Protein AF-G5LTB8-F1 (afdb_monomer_lite)

Structure (mmCIF, N/CA/C/O backbone):
data_AF-G5LTB8-F1
#
_entry.id   AF-G5LTB8-F1
#
loop_
_atom_site.group_PDB
_atom_site.id
_atom_site.type_symbol
_atom_site.label_atom_id
_atom_site.label_alt_id
_atom_site.label_comp_id
_atom_site.label_asym_id
_atom_site.label_entity_id
_atom_site.label_seq_id
_atom_site.pdbx_PDB_ins_code
_atom_site.Cartn_x
_atom_site.Cartn_y
_atom_site.Cartn_z
_atom_site.occupancy
_atom_site.B_iso_or_equiv
_atom_site.auth_seq_id
_atom_site.auth_comp_id
_atom_site.auth_asym_id
_atom_site.auth_atom_id
_atom_site.pdbx_PDB_model_num
ATOM 1 N N . ILE A 1 1 ? 6.442 -7.607 5.257 1.00 93.12 1 ILE A N 1
ATOM 2 C CA . ILE A 1 1 ? 5.985 -7.202 3.905 1.00 93.12 1 ILE A CA 1
ATOM 3 C C . ILE A 1 1 ? 4.654 -7.874 3.608 1.00 93.12 1 ILE A C 1
ATOM 5 O O . ILE A 1 1 ? 4.439 -8.972 4.107 1.00 93.12 1 ILE A O 1
ATOM 9 N N . ALA A 1 2 ? 3.768 -7.223 2.857 1.00 95.94 2 ALA A N 1
ATOM 10 C CA . ALA A 1 2 ? 2.468 -7.774 2.481 1.00 95.94 2 ALA A CA 1
ATOM 11 C C . ALA A 1 2 ? 1.965 -7.113 1.191 1.00 95.94 2 ALA A C 1
ATOM 13 O O . ALA A 1 2 ? 2.284 -5.954 0.934 1.00 95.94 2 ALA A O 1
ATOM 14 N N . LEU A 1 3 ? 1.169 -7.838 0.403 1.00 96.50 3 LEU A N 1
ATOM 15 C CA . LEU A 1 3 ? 0.358 -7.252 -0.665 1.00 96.50 3 LEU A CA 1
ATOM 16 C C . LEU A 1 3 ? -1.059 -7.033 -0.135 1.00 96.50 3 LEU A C 1
ATOM 18 O O . LEU A 1 3 ? -1.602 -7.903 0.544 1.00 96.50 3 LEU A O 1
ATOM 22 N N . ALA A 1 4 ? -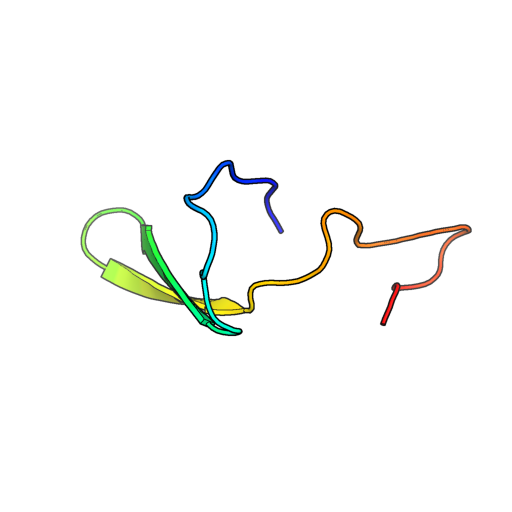1.652 -5.884 -0.448 1.00 96.38 4 ALA A N 1
ATOM 23 C CA . ALA A 1 4 ? -2.989 -5.517 -0.001 1.00 96.38 4 ALA A CA 1
ATOM 24 C C . ALA A 1 4 ? -3.779 -4.866 -1.140 1.00 96.38 4 ALA A C 1
ATOM 26 O O . ALA A 1 4 ? -3.220 -4.141 -1.962 1.00 96.38 4 ALA A O 1
ATOM 27 N N . ARG A 1 5 ? -5.091 -5.117 -1.177 1.00 97.12 5 ARG A N 1
ATOM 28 C CA . ARG A 1 5 ? -6.030 -4.394 -2.041 1.00 97.12 5 ARG A CA 1
ATOM 29 C C . ARG A 1 5 ? -6.622 -3.240 -1.243 1.00 97.12 5 ARG A C 1
ATOM 31 O O . ARG A 1 5 ? -7.129 -3.457 -0.148 1.00 97.12 5 ARG A O 1
ATOM 38 N N . VAL A 1 6 ? -6.573 -2.040 -1.806 1.00 96.19 6 VAL A N 1
ATOM 39 C CA . VAL A 1 6 ? -7.008 -0.799 -1.156 1.00 96.19 6 VAL A CA 1
ATOM 40 C C . VAL A 1 6 ? -7.710 0.111 -2.171 1.00 96.19 6 VAL A C 1
ATOM 42 O O . VAL A 1 6 ? -7.498 -0.063 -3.375 1.00 96.19 6 VAL A O 1
ATOM 45 N N . PRO A 1 7 ? -8.552 1.058 -1.724 1.00 96.94 7 PRO A N 1
ATOM 46 C CA . PRO A 1 7 ? -9.128 2.076 -2.598 1.00 96.94 7 PRO A CA 1
ATOM 47 C C . PRO A 1 7 ? -8.061 2.949 -3.270 1.00 96.94 7 PRO A C 1
ATOM 49 O O . PRO A 1 7 ? -6.939 3.090 -2.775 1.00 96.94 7 PRO A O 1
ATOM 52 N N . ALA A 1 8 ? -8.430 3.574 -4.389 1.00 94.19 8 ALA A N 1
ATOM 53 C CA . ALA A 1 8 ? -7.593 4.588 -5.020 1.00 94.19 8 ALA A CA 1
ATOM 54 C C . ALA A 1 8 ? -7.432 5.806 -4.090 1.00 94.19 8 ALA A C 1
ATOM 56 O O . ALA A 1 8 ? -8.385 6.207 -3.425 1.00 94.19 8 ALA A O 1
ATOM 57 N N . GLY A 1 9 ? -6.230 6.389 -4.054 1.00 93.50 9 GLY A N 1
ATOM 58 C CA . GLY A 1 9 ? -5.922 7.561 -3.224 1.00 93.50 9 GLY A CA 1
ATOM 59 C C . GLY A 1 9 ? -5.290 7.258 -1.863 1.00 93.50 9 GLY A C 1
ATOM 60 O O . GLY A 1 9 ? -5.182 8.163 -1.039 1.00 93.50 9 GLY A O 1
ATOM 61 N N . ILE A 1 10 ? -4.858 6.018 -1.607 1.00 93.88 10 ILE A N 1
ATOM 62 C CA . ILE A 1 10 ? -4.073 5.722 -0.404 1.00 93.88 10 ILE A CA 1
ATOM 63 C C . ILE A 1 10 ? -2.734 6.482 -0.426 1.00 93.88 10 ILE A C 1
ATOM 65 O O . ILE A 1 10 ? -2.081 6.573 -1.467 1.00 93.88 10 ILE A O 1
ATOM 69 N N . GLY A 1 11 ? -2.347 7.047 0.719 1.00 94.38 11 GLY A N 1
ATOM 70 C CA . GLY A 1 11 ? -1.092 7.783 0.874 1.00 94.38 11 GLY A CA 1
ATOM 71 C C . GLY A 1 11 ? 0.128 6.875 1.050 1.00 94.38 11 GLY A C 1
ATOM 72 O O . GLY A 1 11 ? 0.078 5.667 0.827 1.00 94.38 11 GLY A O 1
ATOM 73 N N . GLU A 1 12 ? 1.238 7.467 1.492 1.00 95.50 12 GLU A N 1
ATOM 74 C CA . GLU A 1 12 ? 2.510 6.759 1.712 1.00 95.50 12 GLU A CA 1
ATOM 75 C C . GLU A 1 12 ? 2.544 5.932 3.002 1.00 95.50 12 GLU A C 1
ATOM 77 O O . GLU A 1 12 ? 3.401 5.062 3.164 1.00 95.50 12 GLU A O 1
ATOM 82 N N . THR A 1 13 ? 1.625 6.192 3.930 1.00 96.94 13 THR A N 1
ATOM 83 C CA . THR A 1 13 ? 1.499 5.465 5.191 1.00 96.94 13 THR A CA 1
ATOM 84 C C . THR A 1 13 ? 0.083 4.942 5.367 1.00 96.94 13 THR A C 1
ATOM 86 O O . THR A 1 13 ? -0.889 5.497 4.855 1.00 96.94 13 THR A O 1
ATOM 89 N N . ALA A 1 14 ? -0.028 3.838 6.093 1.00 96.88 14 ALA A N 1
ATOM 90 C CA . ALA A 1 14 ? -1.296 3.269 6.514 1.00 96.88 14 ALA A CA 1
ATOM 91 C C . ALA A 1 14 ? -1.148 2.692 7.924 1.00 96.88 14 ALA A C 1
ATOM 93 O O . ALA A 1 14 ? -0.034 2.470 8.400 1.00 96.88 14 ALA A O 1
ATOM 94 N N . ILE A 1 15 ? -2.270 2.428 8.585 1.00 97.25 15 ILE A N 1
ATOM 95 C CA . ILE A 1 15 ? -2.302 1.700 9.853 1.00 97.25 15 ILE A CA 1
ATOM 96 C C . ILE A 1 15 ? -2.842 0.299 9.584 1.00 97.25 15 ILE A C 1
ATOM 98 O O . ILE A 1 15 ? -3.862 0.135 8.917 1.00 97.25 15 ILE A O 1
ATOM 102 N N . VAL A 1 16 ? -2.166 -0.713 10.121 1.00 97.25 16 VAL A N 1
ATOM 103 C CA . VAL A 1 16 ? -2.644 -2.096 10.120 1.00 97.25 16 VAL A CA 1
ATOM 104 C C . VAL A 1 16 ? -2.907 -2.512 11.557 1.00 97.25 16 VAL A C 1
ATOM 106 O O . VAL A 1 16 ? -2.043 -2.371 12.420 1.00 97.25 16 VAL A O 1
ATOM 109 N N . GLN A 1 17 ? -4.093 -3.055 11.816 1.00 96.94 17 GLN A N 1
ATOM 110 C CA . GLN A 1 17 ? -4.403 -3.667 13.103 1.00 96.94 17 GLN A CA 1
ATOM 111 C C . GLN A 1 17 ? -3.732 -5.036 13.196 1.00 96.94 17 GLN A C 1
ATOM 113 O O . GLN A 1 17 ? -4.032 -5.944 12.421 1.00 96.94 17 GLN A O 1
ATOM 118 N N . ILE A 1 18 ? -2.824 -5.194 14.157 1.00 97.00 18 ILE A N 1
ATOM 119 C CA . ILE A 1 18 ? -2.232 -6.489 14.497 1.00 97.00 18 ILE A CA 1
ATOM 120 C C . ILE A 1 18 ? -2.657 -6.822 15.923 1.00 97.00 18 ILE A C 1
ATOM 122 O O . ILE A 1 18 ? -2.113 -6.292 16.895 1.00 97.00 18 ILE A O 1
ATOM 126 N N . ARG A 1 19 ? -3.631 -7.733 16.040 1.00 93.94 19 ARG A N 1
ATOM 127 C CA . ARG A 1 19 ? -4.374 -8.004 17.283 1.00 93.94 19 ARG A CA 1
ATOM 128 C C . ARG A 1 19 ? -5.122 -6.742 17.741 1.00 93.94 19 ARG A C 1
ATOM 130 O O . ARG A 1 19 ? -6.028 -6.314 17.043 1.00 93.94 19 ARG A O 1
ATOM 137 N N . ASN A 1 20 ? -4.713 -6.137 18.857 1.00 94.94 20 ASN A N 1
ATOM 138 C CA . ASN A 1 20 ? -5.299 -4.920 19.435 1.00 94.94 20 ASN A CA 1
ATOM 139 C C . ASN A 1 20 ? -4.305 -3.746 19.402 1.00 94.94 20 ASN A C 1
ATOM 141 O O . ASN A 1 20 ? -4.259 -2.939 20.330 1.00 94.94 20 ASN A O 1
ATOM 145 N N . ARG A 1 21 ? -3.424 -3.706 18.397 1.00 97.00 21 ARG A N 1
ATOM 146 C CA . ARG A 1 21 ? -2.423 -2.648 18.241 1.00 97.00 21 ARG A CA 1
ATOM 147 C C . ARG A 1 21 ? -2.462 -2.081 16.834 1.00 97.00 21 ARG A C 1
ATOM 149 O O . ARG A 1 21 ? -2.411 -2.827 15.856 1.00 97.00 21 ARG A O 1
ATOM 156 N N . GLU A 1 22 ? -2.451 -0.758 16.778 1.00 97.69 22 GLU A N 1
ATOM 157 C CA . GLU A 1 22 ? -2.273 0.020 15.560 1.00 97.69 22 GLU A CA 1
ATOM 158 C C . GLU A 1 22 ? -0.793 0.012 15.181 1.00 97.69 22 GLU A C 1
ATOM 160 O O . GLU A 1 22 ? 0.047 0.538 15.911 1.00 97.69 22 GLU A O 1
ATOM 165 N N . MET A 1 23 ? -0.455 -0.620 14.061 1.00 97.69 23 MET A N 1
ATOM 166 C CA . MET A 1 23 ? 0.911 -0.654 13.554 1.00 97.69 23 MET A CA 1
ATOM 167 C C . MET A 1 23 ? 1.017 0.262 12.329 1.00 97.69 23 MET A C 1
ATOM 169 O O . MET A 1 23 ? 0.398 -0.044 11.305 1.00 97.69 23 MET A O 1
ATOM 173 N N . PRO A 1 24 ? 1.795 1.357 12.386 1.00 97.44 24 PRO A N 1
ATOM 174 C CA . PRO A 1 24 ? 2.056 2.165 11.207 1.0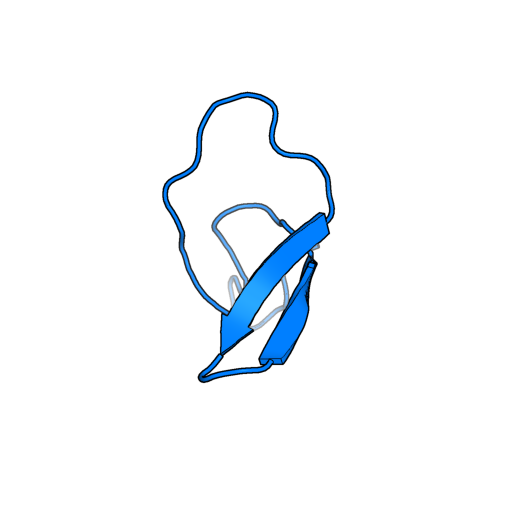0 97.44 24 PRO A CA 1
ATOM 175 C C . PRO A 1 24 ? 2.918 1.388 10.211 1.00 97.44 24 PRO A C 1
ATOM 177 O O . PRO A 1 24 ? 3.921 0.769 10.569 1.00 97.44 24 PRO A O 1
ATOM 180 N N . VAL A 1 25 ? 2.522 1.424 8.943 1.00 97.50 25 VAL A N 1
ATOM 181 C CA . VAL A 1 25 ? 3.226 0.789 7.829 1.00 97.50 25 VAL A CA 1
ATOM 182 C C . VAL A 1 25 ? 3.442 1.788 6.703 1.00 97.50 25 VAL A C 1
ATOM 184 O O . VAL A 1 25 ? 2.676 2.738 6.538 1.00 97.50 25 VAL A O 1
ATOM 187 N N . LYS A 1 26 ? 4.475 1.545 5.897 1.00 96.88 26 LYS A N 1
ATOM 188 C CA . LYS A 1 26 ? 4.715 2.276 4.654 1.00 96.88 26 LYS A CA 1
ATOM 189 C C . LYS A 1 26 ? 4.024 1.563 3.496 1.00 96.88 26 LYS A C 1
ATOM 191 O O . LYS A 1 26 ? 4.196 0.357 3.319 1.00 96.88 26 LYS A O 1
ATOM 196 N N . VAL A 1 27 ? 3.278 2.316 2.700 1.00 96.56 27 VAL A N 1
ATOM 197 C CA . VAL A 1 27 ? 2.697 1.862 1.439 1.00 96.56 27 VAL A CA 1
ATOM 198 C C . VAL A 1 27 ? 3.755 2.023 0.354 1.00 96.56 27 VAL A C 1
ATOM 200 O O . VAL A 1 27 ? 4.324 3.097 0.163 1.00 96.56 27 VAL A O 1
ATOM 203 N N . THR A 1 28 ? 4.055 0.933 -0.343 1.00 95.31 28 THR A N 1
ATOM 204 C CA . THR A 1 28 ? 5.039 0.901 -1.429 1.00 95.31 28 THR A CA 1
ATOM 205 C C . THR A 1 28 ? 4.420 0.285 -2.674 1.00 95.31 28 THR A C 1
ATOM 207 O O . THR A 1 28 ? 3.318 -0.266 -2.642 1.00 95.31 28 THR A O 1
ATOM 210 N N . LYS A 1 29 ? 5.152 0.332 -3.790 1.00 94.12 29 LYS A N 1
ATOM 211 C CA . LYS A 1 29 ? 4.798 -0.442 -4.985 1.00 94.12 29 LYS A CA 1
ATOM 212 C C . LYS A 1 29 ? 4.654 -1.934 -4.627 1.00 94.12 29 LYS A C 1
ATOM 214 O O . LYS A 1 29 ? 5.328 -2.393 -3.700 1.00 94.12 29 LYS A O 1
ATOM 219 N N . PRO A 1 30 ? 3.822 -2.703 -5.357 1.00 95.12 30 PRO A N 1
ATOM 220 C CA . PRO A 1 30 ? 3.574 -4.124 -5.092 1.00 95.12 30 PRO A CA 1
ATOM 221 C C . PRO A 1 30 ? 4.745 -5.017 -5.554 1.00 95.12 30 PRO A C 1
ATOM 223 O O . PRO A 1 30 ? 4.572 -5.963 -6.316 1.00 95.12 30 PRO A O 1
ATOM 226 N N . VAL A 1 31 ? 5.962 -4.687 -5.122 1.00 96.56 31 VAL A N 1
ATOM 227 C CA . VAL A 1 31 ? 7.210 -5.411 -5.372 1.00 96.56 31 VAL A CA 1
ATOM 228 C C . VAL A 1 31 ? 8.220 -5.027 -4.290 1.00 96.56 31 VAL A C 1
ATOM 230 O O . VAL A 1 31 ? 8.319 -3.861 -3.925 1.00 96.56 31 VAL A O 1
ATOM 233 N N . PHE A 1 32 ? 8.978 -6.002 -3.783 1.00 96.19 32 PHE A N 1
ATOM 234 C CA . PHE A 1 32 ? 9.959 -5.771 -2.711 1.00 96.19 32 PHE A CA 1
ATOM 235 C C . PHE A 1 32 ? 11.402 -6.080 -3.139 1.00 96.19 32 PHE A C 1
ATOM 237 O O . PHE A 1 32 ? 12.325 -5.374 -2.743 1.00 96.19 32 PHE A O 1
ATOM 244 N N . VAL A 1 33 ? 11.613 -7.118 -3.958 1.00 97.62 33 VAL A N 1
ATOM 245 C CA . VAL A 1 33 ? 12.944 -7.588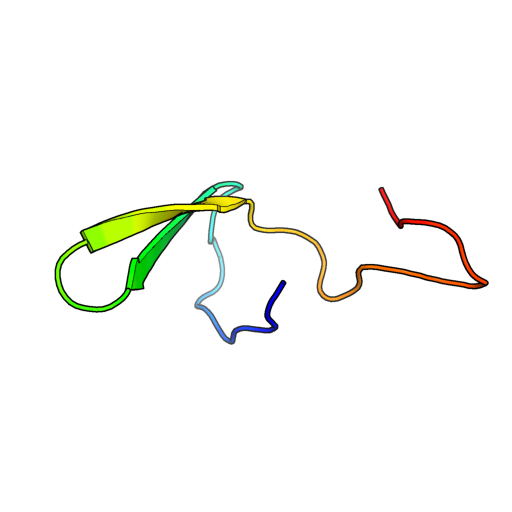 -4.387 1.00 97.62 33 VAL A CA 1
ATOM 246 C C . VAL A 1 33 ? 12.909 -7.971 -5.867 1.00 97.62 33 VAL A C 1
ATOM 248 O O . VAL A 1 33 ? 11.935 -8.562 -6.331 1.00 97.62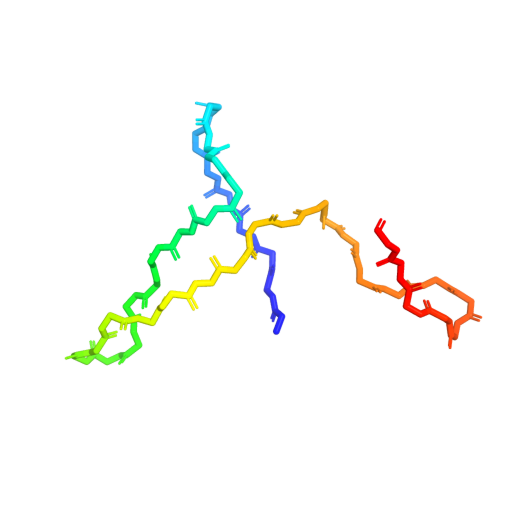 33 VAL A O 1
ATOM 251 N N . ARG A 1 34 ? 13.987 -7.6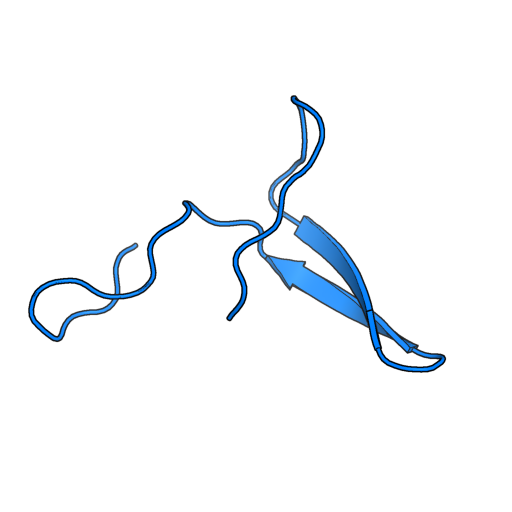78 -6.605 1.00 96.88 34 ARG A N 1
ATOM 252 C CA . ARG A 1 34 ? 14.222 -8.165 -7.974 1.00 96.88 34 ARG A CA 1
ATOM 253 C C . ARG A 1 34 ? 15.701 -8.511 -8.148 1.00 96.88 34 ARG A C 1
ATOM 255 O O . ARG A 1 34 ? 16.559 -7.724 -7.765 1.00 96.88 34 ARG A O 1
ATOM 262 N N . ASN A 1 35 ? 16.005 -9.680 -8.718 1.00 96.94 35 ASN A N 1
ATOM 263 C CA . ASN A 1 35 ? 17.380 -10.161 -8.945 1.00 96.94 35 ASN A CA 1
ATOM 264 C C . ASN A 1 35 ? 18.277 -10.089 -7.687 1.00 96.94 35 ASN A C 1
ATOM 266 O O . ASN A 1 35 ? 19.422 -9.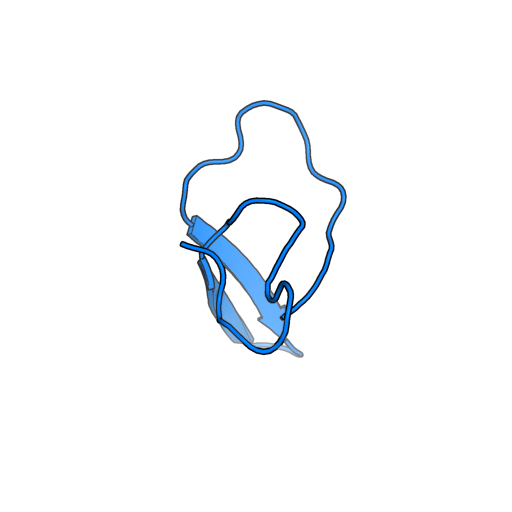650 -7.757 1.00 96.94 35 ASN A O 1
ATOM 270 N N . GLY A 1 36 ? 17.735 -10.452 -6.519 1.00 96.62 36 GLY A N 1
ATOM 271 C CA . GLY A 1 36 ? 18.473 -10.447 -5.248 1.00 96.62 36 GLY A CA 1
ATOM 272 C C . GLY A 1 36 ? 18.732 -9.065 -4.633 1.00 96.62 36 GLY A C 1
ATOM 273 O O . GLY A 1 36 ? 19.424 -8.983 -3.623 1.00 96.62 36 GLY A O 1
ATOM 274 N N . LYS A 1 37 ? 18.183 -7.981 -5.198 1.00 97.19 37 LYS A N 1
ATOM 275 C CA . LYS A 1 37 ? 18.311 -6.617 -4.661 1.00 97.19 37 LYS A CA 1
ATOM 276 C C . LYS A 1 37 ? 16.957 -6.053 -4.242 1.00 97.19 37 LYS A C 1
ATOM 278 O O . LYS A 1 37 ? 15.948 -6.300 -4.905 1.00 97.19 37 LYS A O 1
ATOM 283 N N . ALA A 1 38 ? 16.949 -5.285 -3.152 1.00 96.31 38 ALA A N 1
ATOM 284 C CA . ALA A 1 38 ? 15.775 -4.532 -2.724 1.00 96.31 38 ALA A CA 1
ATOM 285 C C . ALA A 1 38 ? 15.390 -3.504 -3.796 1.00 96.31 38 ALA A C 1
ATOM 287 O O . ALA A 1 38 ? 16.257 -2.859 -4.389 1.00 96.31 38 ALA A O 1
ATOM 288 N N . VAL A 1 39 ? 14.092 -3.379 -4.054 1.00 92.25 39 VAL A N 1
ATOM 289 C CA . VAL A 1 39 ? 13.550 -2.386 -4.986 1.00 92.25 39 VAL A CA 1
ATOM 290 C C . VAL A 1 39 ? 13.235 -1.111 -4.204 1.00 92.25 39 VAL A C 1
ATOM 292 O O . VAL A 1 39 ? 12.639 -1.193 -3.131 1.00 92.25 39 VAL A O 1
ATOM 295 N N . ALA A 1 40 ? 13.670 0.037 -4.729 1.00 77.56 40 ALA A N 1
ATOM 296 C CA . ALA A 1 40 ? 13.401 1.361 -4.164 1.00 77.56 40 ALA A CA 1
ATOM 297 C C . ALA A 1 40 ? 11.987 1.865 -4.503 1.00 77.56 40 ALA A C 1
ATOM 299 O O . ALA A 1 40 ? 11.528 1.643 -5.654 1.00 77.56 40 ALA A O 1
#

Organism: NCBI:txid913241

Foldseek 3Di:
DDDDDDDPPDDQWDWDDDPNDTDIDGDDPPDADDPRDGDD

pLDDT: mean 95.61, std 3.21, range [77.56, 97.69]

InterPro domains:
  IPR029043 Glycine cleavage T-protein/YgfZ, C-terminal [SSF101790] (1-37)

Secondary structure (DSSP, 8-state):
-------TT--SEEEEEETTEEEEEE---S--EETTEE--

Sequence (40 aa):
IALARVPAGIGETAIVQIRNREMPVKVTKPVFVRNGKAVA

Radius of gyration: 12.07 Å; chains: 1; bounding box: 28×18×28 Å